Protein AF-A0A4Q2Z8I8-F1 (afdb_monomer_lite)

Foldseek 3Di:
DDPVVVVVCCCVVPVVVLVVLVVVLVVVLVVLVVPLPPVLLVVLVVQLVDPPDDPVSNVVSVVVNCVSVCVSVVSVVVSVVVVVVVVVVVVVCVVVVVVVVPD

Sequence (103 aa):
MTLETRRERLIYQGAVPVIAAIAGALAATWFQSANIDQAQLADIVRLISDPKLSADQKIQALNLYKEITDRPWYIMRNLATALGFAFMWAVGAAAAGGYFRKD

pLDDT: mean 74.43, std 10.51, range [40.5, 86.88]

Structure (mmCIF, N/CA/C/O backbone):
data_AF-A0A4Q2Z8I8-F1
#
_entry.id   AF-A0A4Q2Z8I8-F1
#
loop_
_atom_site.group_PDB
_atom_site.id
_atom_site.type_symbol
_atom_site.label_atom_id
_atom_site.label_alt_id
_atom_site.label_comp_id
_atom_site.label_asym_id
_atom_site.label_entity_id
_atom_site.label_seq_id
_atom_site.pdbx_PDB_ins_code
_atom_site.Cartn_x
_atom_site.Cartn_y
_atom_site.Cartn_z
_atom_site.occupancy
_atom_site.B_iso_or_equiv
_atom_site.auth_seq_id
_atom_site.auth_comp_id
_atom_site.auth_asym_id
_atom_site.auth_atom_id
_atom_site.pdbx_PDB_model_num
ATOM 1 N N . MET A 1 1 ? 20.882 -3.600 -35.706 1.00 48.09 1 MET A N 1
ATOM 2 C CA . MET A 1 1 ? 19.656 -3.560 -34.873 1.00 48.09 1 MET A CA 1
ATOM 3 C C . MET A 1 1 ? 18.566 -2.861 -35.658 1.00 48.09 1 MET A C 1
ATOM 5 O O . MET A 1 1 ? 18.729 -1.685 -35.966 1.00 48.09 1 MET A O 1
ATOM 9 N N . THR A 1 2 ? 17.512 -3.584 -36.023 1.00 53.84 2 THR A N 1
ATOM 10 C CA . THR A 1 2 ? 16.340 -3.045 -36.726 1.00 53.84 2 THR A CA 1
ATOM 11 C C . THR A 1 2 ? 15.474 -2.216 -35.771 1.00 53.84 2 THR A C 1
ATOM 13 O O . THR A 1 2 ? 15.541 -2.386 -34.550 1.00 53.84 2 THR A O 1
ATOM 16 N N . LEU A 1 3 ? 14.665 -1.297 -36.306 1.00 58.62 3 LEU A N 1
ATOM 17 C CA . LEU A 1 3 ? 13.752 -0.454 -35.517 1.00 58.62 3 LEU A CA 1
ATOM 18 C C . LEU A 1 3 ? 12.794 -1.279 -34.633 1.00 58.62 3 LEU A C 1
ATOM 20 O O . LEU A 1 3 ? 12.521 -0.872 -33.505 1.00 58.62 3 LEU A O 1
ATOM 24 N N . GLU A 1 4 ? 12.373 -2.460 -35.094 1.00 57.28 4 GLU A N 1
ATOM 25 C CA . GLU A 1 4 ? 11.551 -3.410 -34.325 1.00 57.28 4 GLU A CA 1
ATOM 26 C C . GLU A 1 4 ? 12.227 -3.844 -33.021 1.00 57.28 4 GLU A C 1
ATOM 28 O O . GLU A 1 4 ? 11.653 -3.661 -31.949 1.00 57.28 4 GLU A O 1
ATOM 33 N N . THR A 1 5 ? 13.496 -4.271 -33.074 1.00 67.38 5 THR A N 1
ATOM 34 C CA . THR A 1 5 ? 14.231 -4.710 -31.870 1.00 67.38 5 THR A CA 1
ATOM 35 C C . THR A 1 5 ? 14.423 -3.604 -30.824 1.00 67.38 5 THR A C 1
ATOM 37 O O . THR A 1 5 ? 14.527 -3.893 -29.634 1.00 67.38 5 THR A O 1
ATOM 40 N N . ARG A 1 6 ? 14.446 -2.319 -31.220 1.00 63.66 6 ARG A N 1
ATOM 41 C CA . ARG A 1 6 ? 14.505 -1.188 -30.267 1.00 63.66 6 ARG A CA 1
ATOM 42 C C . ARG A 1 6 ? 13.149 -0.907 -29.619 1.00 63.66 6 ARG A C 1
ATOM 44 O O . ARG A 1 6 ? 13.107 -0.578 -28.435 1.00 63.66 6 ARG A O 1
ATOM 51 N N . ARG A 1 7 ? 12.056 -1.036 -30.379 1.00 63.09 7 ARG A N 1
ATOM 52 C CA . ARG A 1 7 ? 10.686 -0.819 -29.890 1.00 63.09 7 ARG A CA 1
ATOM 53 C C . ARG A 1 7 ? 10.262 -1.915 -28.916 1.00 63.09 7 ARG A C 1
ATOM 55 O O . ARG A 1 7 ? 9.755 -1.598 -27.845 1.00 63.09 7 ARG A O 1
ATOM 62 N N . GLU A 1 8 ? 10.531 -3.176 -29.241 1.00 63.88 8 GLU A N 1
ATOM 63 C CA . GLU A 1 8 ? 10.278 -4.302 -28.333 1.00 63.88 8 GLU A CA 1
ATOM 64 C C . GLU A 1 8 ? 11.075 -4.155 -27.040 1.00 63.88 8 GLU A C 1
ATOM 66 O O . GLU A 1 8 ? 10.534 -4.322 -25.951 1.00 63.88 8 GLU A O 1
ATOM 71 N N . ARG A 1 9 ? 12.341 -3.739 -27.138 1.00 66.56 9 ARG A N 1
ATOM 72 C CA . ARG A 1 9 ? 13.186 -3.514 -25.966 1.00 66.56 9 ARG A CA 1
ATOM 73 C C . ARG A 1 9 ? 12.661 -2.388 -25.069 1.00 66.56 9 ARG A C 1
ATOM 75 O O . ARG A 1 9 ? 12.678 -2.543 -23.856 1.00 66.56 9 ARG A O 1
ATOM 82 N N . LEU A 1 10 ? 12.128 -1.303 -25.635 1.00 66.81 10 LEU A N 1
ATOM 83 C CA . LEU A 1 10 ? 11.457 -0.239 -24.872 1.00 66.81 10 LEU A CA 1
ATOM 84 C C . LEU A 1 10 ? 10.179 -0.726 -24.173 1.00 66.81 10 LEU A C 1
ATOM 86 O O . LEU A 1 10 ? 9.931 -0.361 -23.025 1.00 66.81 10 LEU A O 1
ATOM 90 N N . ILE A 1 11 ? 9.381 -1.565 -24.835 1.00 68.62 11 ILE A N 1
ATOM 91 C CA . ILE A 1 11 ? 8.147 -2.110 -24.252 1.00 68.62 11 ILE A CA 1
ATOM 92 C C . ILE A 1 11 ? 8.485 -3.095 -23.124 1.00 68.62 11 ILE A C 1
ATOM 94 O O . ILE A 1 11 ? 8.000 -2.929 -22.006 1.00 68.62 11 ILE A O 1
ATOM 98 N N . TYR A 1 12 ? 9.362 -4.068 -23.375 1.00 66.06 12 TYR A N 1
ATOM 99 C CA . TYR A 1 12 ? 9.712 -5.104 -22.400 1.00 66.06 12 TYR A CA 1
ATOM 100 C C . TYR A 1 12 ? 10.589 -4.604 -21.246 1.00 66.06 12 TYR A C 1
ATOM 102 O O . TYR A 1 12 ? 10.449 -5.102 -20.134 1.00 66.06 12 TYR A O 1
ATOM 110 N N . GLN A 1 13 ? 11.484 -3.634 -21.470 1.00 67.75 13 GLN A N 1
ATOM 111 C CA . GLN A 1 13 ? 12.378 -3.116 -20.418 1.00 67.75 13 GLN A CA 1
ATOM 112 C C . GLN A 1 13 ? 11.845 -1.847 -19.743 1.00 67.75 13 GLN A C 1
ATOM 114 O O . GLN A 1 13 ? 12.296 -1.513 -18.653 1.00 67.75 13 GLN A O 1
ATOM 119 N N . GLY A 1 14 ? 10.897 -1.142 -20.367 1.00 67.38 14 GLY A N 1
ATOM 120 C CA . GLY A 1 14 ? 10.314 0.091 -19.834 1.00 67.38 14 GLY A CA 1
ATOM 121 C C . GLY A 1 14 ? 8.874 -0.084 -19.361 1.00 67.38 14 GLY A C 1
ATOM 122 O O . GLY A 1 14 ? 8.580 0.110 -18.186 1.00 67.38 14 GLY A O 1
ATOM 123 N N . ALA A 1 15 ? 7.965 -0.465 -20.260 1.00 70.06 15 ALA A N 1
ATOM 124 C CA . ALA A 1 15 ? 6.534 -0.503 -19.950 1.00 70.06 15 ALA A CA 1
ATOM 125 C C . ALA A 1 15 ? 6.141 -1.698 -19.065 1.00 70.06 15 ALA A C 1
ATOM 127 O O . ALA A 1 15 ? 5.383 -1.531 -18.110 1.00 70.06 15 ALA A O 1
ATOM 128 N N . VAL A 1 16 ? 6.672 -2.893 -19.347 1.00 74.75 16 VAL A N 1
ATOM 129 C CA . VAL A 1 16 ? 6.322 -4.120 -18.608 1.00 74.75 16 VAL A CA 1
ATOM 130 C C . VAL A 1 16 ? 6.674 -4.034 -17.113 1.00 74.75 16 VAL A C 1
ATOM 132 O O . VAL A 1 16 ? 5.794 -4.329 -16.305 1.00 74.75 16 VAL A O 1
ATOM 135 N N . PRO A 1 17 ? 7.872 -3.576 -16.689 1.00 77.38 17 PRO A N 1
ATOM 136 C CA . PRO A 1 17 ? 8.193 -3.440 -15.266 1.00 77.38 17 PRO A CA 1
ATOM 137 C C . PRO A 1 17 ? 7.303 -2.426 -14.542 1.00 77.38 17 PRO A C 1
ATOM 139 O O . PRO A 1 17 ? 6.923 -2.651 -13.397 1.00 77.38 17 PRO A O 1
ATOM 142 N N . VAL A 1 18 ? 6.932 -1.330 -15.213 1.00 73.94 18 VAL A N 1
ATOM 143 C CA . VAL A 1 18 ? 6.046 -0.302 -14.646 1.00 73.94 18 VAL A CA 1
ATOM 144 C C . VAL A 1 18 ? 4.637 -0.857 -14.441 1.00 73.94 18 VAL A C 1
ATOM 146 O O . VAL A 1 18 ? 4.070 -0.708 -13.360 1.00 73.94 18 VAL A O 1
ATOM 149 N N . ILE A 1 19 ? 4.089 -1.552 -15.442 1.00 76.38 19 ILE A N 1
ATOM 150 C CA . ILE A 1 19 ? 2.775 -2.201 -15.339 1.00 76.38 19 ILE A CA 1
ATOM 151 C C . ILE A 1 19 ? 2.795 -3.288 -14.257 1.00 76.38 19 ILE A C 1
ATOM 153 O O . ILE A 1 19 ? 1.867 -3.359 -13.455 1.00 76.38 19 ILE A O 1
ATOM 157 N N . ALA A 1 20 ? 3.859 -4.092 -14.183 1.00 79.88 20 ALA A N 1
ATOM 158 C CA . ALA A 1 20 ? 4.016 -5.117 -13.155 1.00 79.88 20 ALA A CA 1
ATOM 159 C C . ALA A 1 20 ? 4.094 -4.515 -11.741 1.00 79.88 20 ALA A C 1
ATOM 161 O O . ALA A 1 20 ? 3.457 -5.031 -10.824 1.00 79.88 20 ALA A O 1
ATOM 162 N N . ALA A 1 21 ? 4.811 -3.401 -11.562 1.00 76.25 21 ALA A N 1
ATOM 163 C CA . ALA A 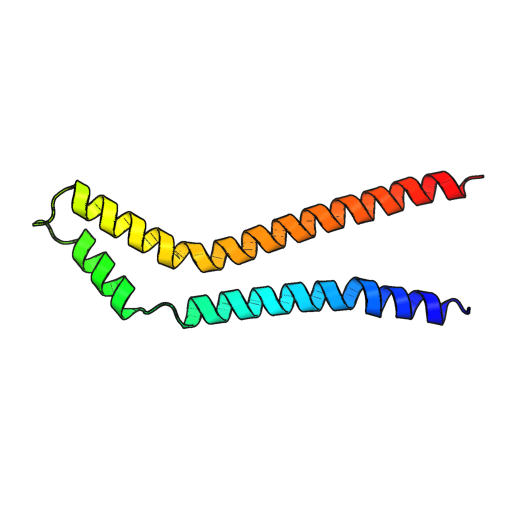1 21 ? 4.883 -2.692 -10.285 1.00 76.25 21 ALA A CA 1
ATOM 164 C C . ALA A 1 21 ? 3.520 -2.115 -9.868 1.00 76.25 21 ALA A C 1
ATOM 166 O O . ALA A 1 21 ? 3.130 -2.239 -8.707 1.00 76.25 21 ALA A O 1
ATOM 167 N N . ILE A 1 22 ? 2.767 -1.544 -10.816 1.00 80.44 22 ILE A N 1
ATOM 168 C CA . ILE A 1 22 ? 1.407 -1.046 -10.567 1.00 80.44 22 ILE A CA 1
ATOM 169 C C . ILE A 1 22 ? 0.473 -2.193 -10.182 1.00 80.44 22 ILE A C 1
ATOM 171 O O . ILE A 1 22 ? -0.225 -2.104 -9.174 1.00 80.44 22 ILE A O 1
ATOM 175 N N . ALA A 1 23 ? 0.482 -3.281 -10.950 1.00 81.88 23 ALA A N 1
ATOM 176 C CA . ALA A 1 23 ? -0.349 -4.448 -10.683 1.00 81.88 23 ALA A CA 1
ATOM 177 C C . ALA A 1 23 ? -0.016 -5.086 -9.324 1.00 81.88 23 ALA A C 1
ATOM 179 O O . ALA A 1 23 ? -0.924 -5.412 -8.564 1.00 81.88 23 ALA A O 1
ATOM 180 N N . GLY A 1 24 ? 1.271 -5.205 -8.986 1.00 81.56 24 GLY A N 1
ATOM 181 C CA . GLY A 1 24 ? 1.723 -5.720 -7.694 1.00 81.56 24 GLY A CA 1
ATOM 182 C C . GLY A 1 24 ? 1.291 -4.840 -6.521 1.00 81.56 24 GLY A C 1
ATOM 183 O O . GLY A 1 24 ? 0.823 -5.356 -5.509 1.00 81.56 24 GLY A O 1
ATOM 184 N N . ALA A 1 25 ? 1.374 -3.517 -6.664 1.00 77.12 25 ALA A N 1
ATOM 185 C CA . ALA A 1 25 ? 0.912 -2.588 -5.637 1.00 77.12 25 ALA A CA 1
ATOM 186 C C . ALA A 1 25 ? -0.615 -2.614 -5.466 1.00 77.12 25 ALA A C 1
ATOM 188 O O . ALA A 1 25 ? -1.093 -2.661 -4.336 1.00 77.12 25 ALA A O 1
ATOM 189 N N . LEU A 1 26 ? -1.380 -2.674 -6.562 1.00 79.88 26 LEU A N 1
ATOM 190 C CA . LEU A 1 26 ? -2.837 -2.844 -6.512 1.00 79.88 26 LEU A CA 1
ATOM 191 C C . LEU A 1 26 ? -3.227 -4.162 -5.832 1.00 79.88 26 LEU A C 1
ATOM 193 O O . LEU A 1 26 ? -4.112 -4.172 -4.977 1.00 79.88 26 LEU A O 1
ATOM 197 N N . ALA A 1 27 ? -2.540 -5.259 -6.164 1.00 82.06 27 ALA A N 1
ATOM 198 C CA . ALA A 1 27 ? -2.756 -6.556 -5.533 1.00 82.06 27 ALA A CA 1
ATOM 199 C C . ALA A 1 27 ? -2.415 -6.526 -4.035 1.00 82.06 27 ALA A C 1
ATOM 201 O O . ALA A 1 27 ? -3.180 -7.051 -3.231 1.00 82.06 27 ALA A O 1
ATOM 202 N N . ALA A 1 28 ? -1.318 -5.872 -3.641 1.00 79.81 28 ALA A N 1
ATOM 203 C CA . ALA A 1 28 ? -0.939 -5.712 -2.239 1.00 79.81 28 ALA A CA 1
ATOM 204 C C . ALA A 1 28 ? -1.958 -4.867 -1.457 1.00 79.81 28 ALA A C 1
ATOM 206 O O . ALA A 1 28 ? -2.355 -5.254 -0.359 1.00 79.81 28 ALA A O 1
ATOM 207 N N . THR A 1 29 ? -2.423 -3.750 -2.024 1.00 79.69 29 THR A N 1
ATOM 208 C CA . THR A 1 29 ? -3.463 -2.903 -1.422 1.00 79.69 29 THR A CA 1
ATOM 209 C C . THR A 1 29 ? -4.782 -3.655 -1.284 1.00 79.69 29 THR A C 1
ATOM 211 O O . THR A 1 29 ? -5.403 -3.579 -0.226 1.00 79.69 29 THR A O 1
ATOM 214 N N . TRP A 1 30 ? -5.200 -4.404 -2.308 1.00 81.06 30 TRP A N 1
ATOM 215 C CA . TRP A 1 30 ? -6.422 -5.207 -2.247 1.00 81.06 30 TRP A CA 1
ATOM 216 C C . TRP A 1 30 ? -6.306 -6.353 -1.242 1.00 81.06 30 TRP A C 1
ATOM 218 O O . TRP A 1 30 ? -7.219 -6.576 -0.453 1.00 81.06 30 TRP A O 1
ATOM 228 N N . PHE A 1 31 ? -5.170 -7.048 -1.211 1.00 81.75 31 PHE A N 1
ATOM 229 C CA . PHE A 1 31 ? -4.936 -8.095 -0.226 1.00 81.75 31 PHE A CA 1
ATOM 230 C C . PHE A 1 31 ? -4.966 -7.523 1.192 1.00 81.75 31 PHE A C 1
ATOM 232 O O . PHE A 1 31 ? -5.626 -8.082 2.060 1.00 81.75 31 PHE A O 1
ATOM 239 N N . GLN A 1 32 ? -4.314 -6.385 1.435 1.00 80.12 32 GLN A N 1
ATOM 240 C CA . GLN A 1 32 ? -4.361 -5.750 2.748 1.00 80.12 32 GLN A CA 1
ATOM 241 C C . GLN A 1 32 ? -5.773 -5.301 3.108 1.00 80.12 32 GLN A C 1
ATOM 243 O O . GLN A 1 32 ? -6.201 -5.607 4.209 1.00 80.12 32 GLN A O 1
ATOM 248 N N . SER A 1 33 ? -6.520 -4.666 2.200 1.00 76.06 33 SER A N 1
ATOM 249 C CA . SER A 1 33 ? -7.891 -4.228 2.490 1.00 76.06 33 SER A CA 1
ATOM 250 C C . SER A 1 33 ? -8.857 -5.392 2.724 1.00 76.06 33 SER A C 1
ATOM 252 O O . SER A 1 33 ? -9.709 -5.298 3.603 1.00 76.06 33 SER A O 1
ATOM 254 N N . ALA A 1 34 ? -8.702 -6.499 1.995 1.00 76.75 34 ALA A N 1
ATOM 255 C CA . ALA A 1 34 ? -9.503 -7.710 2.170 1.00 76.75 34 ALA A CA 1
ATOM 256 C C . ALA A 1 34 ? -9.176 -8.465 3.469 1.00 76.75 34 ALA A C 1
ATOM 258 O O . ALA A 1 34 ? -10.039 -9.155 4.001 1.00 76.75 34 ALA A O 1
ATOM 259 N N . ASN A 1 35 ? -7.948 -8.328 3.979 1.00 77.94 35 ASN A N 1
ATOM 260 C CA . ASN A 1 35 ? -7.510 -8.931 5.240 1.00 77.94 35 ASN A CA 1
ATOM 261 C C . ASN A 1 35 ? -7.604 -7.968 6.435 1.00 77.94 35 ASN A C 1
ATOM 263 O O . ASN A 1 35 ? -7.165 -8.326 7.528 1.00 77.94 35 ASN A O 1
ATOM 267 N N . ILE A 1 36 ? -8.161 -6.760 6.265 1.00 78.69 36 ILE A N 1
ATOM 268 C CA . ILE A 1 36 ? -8.530 -5.939 7.419 1.00 78.69 36 ILE A CA 1
ATOM 269 C C . ILE A 1 36 ? -9.647 -6.675 8.153 1.00 78.69 36 ILE A C 1
ATOM 271 O O . ILE A 1 36 ? -10.742 -6.865 7.619 1.00 78.69 36 ILE A O 1
ATOM 275 N N . ASP A 1 37 ? -9.356 -7.076 9.386 1.00 79.88 37 ASP A N 1
ATOM 276 C CA . ASP A 1 37 ? -10.321 -7.742 10.242 1.00 79.88 37 ASP A CA 1
ATOM 277 C C . ASP A 1 37 ? -11.448 -6.763 10.611 1.00 79.88 37 ASP A C 1
ATOM 279 O O . ASP A 1 37 ? -11.297 -5.846 11.424 1.00 79.88 37 ASP A O 1
ATOM 283 N N . GLN A 1 38 ? -12.600 -6.955 9.968 1.00 76.38 38 GLN A N 1
ATOM 284 C CA . GLN A 1 38 ? -13.805 -6.160 10.193 1.00 76.38 38 GLN A CA 1
ATOM 285 C C . GLN A 1 38 ? -14.304 -6.292 11.639 1.00 76.38 38 GLN A C 1
ATOM 287 O O . GLN A 1 38 ? -14.913 -5.352 12.155 1.00 76.38 38 GLN A O 1
ATOM 292 N N . ALA A 1 39 ? -14.025 -7.416 12.313 1.00 76.62 39 ALA A N 1
ATOM 293 C CA . ALA A 1 39 ? -14.386 -7.602 13.714 1.00 76.62 39 ALA A CA 1
ATOM 294 C C . ALA A 1 39 ? -13.536 -6.704 14.627 1.00 76.62 39 ALA A C 1
ATOM 296 O O . ALA A 1 39 ? -14.090 -6.015 15.482 1.00 76.62 39 ALA A O 1
ATOM 297 N N . GLN A 1 40 ? -12.223 -6.606 14.382 1.00 79.19 40 GLN A N 1
ATOM 298 C CA . GLN A 1 40 ? -11.358 -5.666 15.109 1.00 79.19 40 GLN A CA 1
ATOM 299 C C . GLN A 1 40 ? -11.774 -4.209 14.896 1.00 79.19 40 GLN A C 1
ATOM 301 O O . GLN A 1 40 ? -11.796 -3.431 15.850 1.00 79.19 40 GLN A O 1
ATOM 306 N N . LEU A 1 41 ? -12.127 -3.822 13.666 1.00 79.69 41 LEU A N 1
ATOM 307 C CA . LEU A 1 41 ? -12.617 -2.465 13.406 1.00 79.69 41 LEU A CA 1
ATOM 308 C C . LEU A 1 41 ? -13.923 -2.180 14.155 1.00 79.69 41 LEU A C 1
ATOM 310 O O . LEU A 1 41 ? -14.061 -1.109 14.750 1.00 79.69 41 LEU A O 1
ATOM 314 N N . ALA A 1 42 ? -14.860 -3.129 14.161 1.00 81.19 42 ALA A N 1
ATOM 315 C CA . ALA A 1 42 ? -16.117 -2.996 14.890 1.00 81.19 42 ALA A CA 1
ATOM 316 C C . ALA A 1 42 ? -15.890 -2.851 16.405 1.00 81.19 42 ALA A C 1
ATOM 318 O O . ALA A 1 42 ? -16.522 -2.002 17.040 1.00 81.19 42 ALA A O 1
ATOM 319 N N . ASP A 1 43 ? -14.948 -3.607 16.971 1.00 83.62 43 ASP A N 1
ATOM 320 C CA . ASP A 1 43 ? -14.579 -3.506 18.384 1.00 83.62 43 ASP A CA 1
ATOM 321 C C . ASP A 1 43 ? -13.941 -2.151 18.721 1.00 83.62 43 ASP A C 1
ATOM 323 O O . ASP A 1 43 ? -14.299 -1.538 19.730 1.00 83.62 43 ASP A O 1
ATOM 327 N N . ILE A 1 44 ? -13.066 -1.620 17.861 1.00 82.38 44 ILE A N 1
ATOM 328 C CA . ILE A 1 44 ? -12.459 -0.291 18.052 1.00 82.38 44 ILE A CA 1
ATOM 329 C C . ILE A 1 44 ? -13.519 0.817 17.976 1.00 82.38 44 ILE A C 1
ATOM 331 O O . ILE A 1 44 ? -13.524 1.727 18.808 1.00 82.38 44 ILE A O 1
ATOM 335 N N . VAL A 1 45 ? -14.452 0.738 17.023 1.00 83.69 45 VAL A N 1
ATOM 336 C CA . VAL A 1 45 ? -15.572 1.690 16.927 1.00 83.69 45 VAL A CA 1
ATOM 337 C C . VAL A 1 45 ? -16.438 1.622 18.186 1.00 83.69 45 VAL A C 1
ATOM 339 O O . VAL A 1 45 ? -16.831 2.659 18.731 1.00 83.69 45 VAL A O 1
ATOM 342 N N . ARG A 1 46 ? -16.690 0.416 18.701 1.00 83.56 46 ARG A N 1
ATOM 343 C CA . ARG A 1 46 ? -17.445 0.212 19.940 1.00 83.56 46 ARG A CA 1
ATOM 344 C C . ARG A 1 46 ? -16.718 0.779 21.161 1.00 83.56 46 ARG A C 1
ATOM 346 O O . ARG A 1 46 ? -17.369 1.417 21.984 1.00 83.56 46 ARG A O 1
ATOM 353 N N . LEU A 1 47 ? -15.395 0.621 21.242 1.00 81.50 47 LEU A N 1
ATOM 354 C CA . LEU A 1 47 ? -14.546 1.269 22.248 1.00 81.50 47 LEU A CA 1
ATOM 355 C C . LEU A 1 47 ? -14.670 2.797 22.150 1.00 81.50 47 LEU A C 1
ATOM 357 O O . LEU A 1 47 ? -14.998 3.444 23.131 1.00 81.50 47 LEU A O 1
ATOM 361 N N . ILE A 1 48 ? -14.526 3.405 20.973 1.00 81.44 48 ILE A N 1
ATOM 362 C CA . ILE A 1 48 ? -14.640 4.873 20.827 1.00 81.44 48 ILE A CA 1
ATOM 363 C C . ILE A 1 48 ? -16.022 5.393 21.277 1.00 81.44 48 ILE A C 1
ATOM 365 O O . ILE A 1 48 ? -16.132 6.484 21.851 1.00 81.44 48 ILE A O 1
ATOM 369 N N . SER A 1 49 ? -17.062 4.588 21.056 1.00 82.25 49 SER A N 1
ATOM 370 C CA . SER A 1 49 ? -18.451 4.889 21.416 1.00 82.25 49 SER A CA 1
ATOM 371 C C . SER A 1 49 ? -18.744 4.778 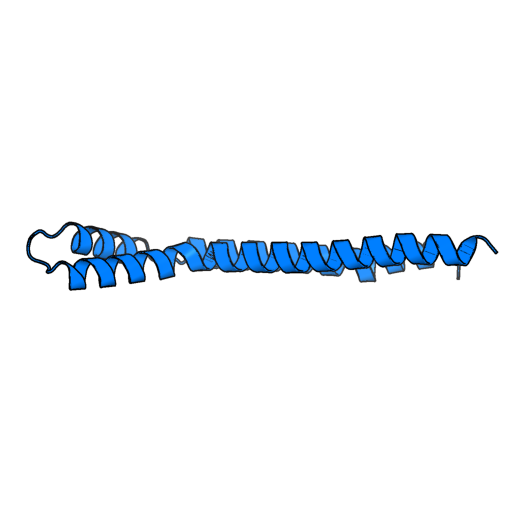22.917 1.00 82.25 49 SER A C 1
ATOM 373 O O . SER A 1 49 ? -19.770 5.289 23.367 1.00 82.25 49 SER A O 1
ATOM 375 N N . ASP A 1 50 ? -17.885 4.118 23.703 1.00 83.94 50 ASP A N 1
ATOM 376 C CA . ASP A 1 50 ? -18.160 3.850 25.116 1.00 83.94 50 ASP A CA 1
ATOM 377 C C . ASP A 1 50 ? -18.053 5.148 25.949 1.00 83.94 50 ASP A C 1
ATOM 379 O O . ASP A 1 50 ? -17.005 5.808 25.964 1.00 83.94 50 ASP A O 1
ATOM 383 N N . PRO A 1 51 ? -19.118 5.564 26.660 1.00 79.31 51 PRO A N 1
ATOM 384 C CA . PRO A 1 51 ? -19.078 6.741 27.525 1.00 79.31 51 PRO A CA 1
ATOM 385 C C . PRO A 1 51 ? -18.156 6.579 28.745 1.00 79.31 51 PRO A C 1
ATOM 387 O O . PRO A 1 51 ? -17.828 7.584 29.371 1.00 79.31 51 PRO A O 1
ATOM 390 N N . LYS A 1 52 ? -17.726 5.357 29.088 1.00 84.75 52 LYS A N 1
ATOM 391 C CA . LYS A 1 52 ? -16.891 5.074 30.268 1.00 84.75 52 LYS A CA 1
ATOM 392 C C . LYS A 1 52 ? -15.389 5.261 30.044 1.00 84.75 52 LYS A C 1
ATOM 394 O O . LYS A 1 52 ? -14.645 5.289 31.020 1.00 84.75 52 LYS A O 1
ATOM 399 N N . LEU A 1 53 ? -14.932 5.369 28.796 1.00 81.12 53 LEU A N 1
ATOM 400 C CA . LEU A 1 53 ? -13.511 5.570 28.493 1.00 81.12 53 LEU A CA 1
ATOM 401 C C . LEU A 1 53 ? -13.113 7.036 28.632 1.00 81.12 53 LEU A C 1
ATOM 403 O O . LEU A 1 53 ? -13.862 7.941 28.245 1.00 81.12 53 LEU A O 1
ATOM 407 N N . SER A 1 54 ? -11.897 7.261 29.126 1.00 86.81 54 SER A N 1
ATOM 408 C CA . SER A 1 54 ? -11.317 8.599 29.195 1.00 86.81 54 SER A CA 1
ATOM 409 C C . SER A 1 54 ? -11.034 9.158 27.796 1.00 86.81 54 SER A C 1
ATOM 411 O O . SER A 1 54 ? -10.904 8.418 26.816 1.00 86.81 54 SER A O 1
ATOM 413 N N . ALA A 1 55 ? -10.914 10.485 27.695 1.00 84.69 55 ALA A N 1
ATOM 414 C CA . ALA A 1 55 ? -10.579 11.153 26.438 1.00 84.69 55 ALA A CA 1
ATOM 415 C C . ALA A 1 55 ? -9.274 10.610 25.822 1.00 84.69 55 ALA A C 1
ATOM 417 O O . ALA A 1 55 ? -9.221 10.365 24.619 1.00 84.69 55 ALA A O 1
ATOM 418 N N . ASP A 1 56 ? -8.265 10.325 26.648 1.00 85.94 56 ASP A N 1
ATOM 419 C CA . ASP A 1 56 ? -6.975 9.796 26.193 1.00 85.94 56 ASP A CA 1
ATOM 420 C C . ASP A 1 56 ? -7.096 8.390 25.599 1.00 85.94 56 ASP A C 1
ATOM 422 O O . ASP A 1 56 ? -6.516 8.097 24.552 1.00 85.94 56 ASP A O 1
ATOM 426 N N . GLN A 1 57 ? -7.902 7.523 26.217 1.00 84.50 57 GLN A N 1
ATOM 427 C CA . GLN A 1 57 ? -8.142 6.170 25.710 1.00 84.50 57 GLN A CA 1
ATOM 428 C C . GLN A 1 57 ? -8.900 6.195 24.379 1.00 84.50 57 GLN A C 1
ATOM 430 O O . GLN A 1 57 ? -8.599 5.416 23.474 1.00 84.50 57 GLN A O 1
ATOM 435 N N . LYS A 1 58 ? -9.839 7.135 24.220 1.00 83.50 58 LYS A N 1
ATOM 436 C CA . LYS A 1 58 ? -10.544 7.347 22.948 1.00 83.50 58 LYS A CA 1
ATOM 437 C C . LYS A 1 58 ? -9.603 7.838 21.853 1.00 83.50 58 LYS A C 1
ATOM 439 O O . LYS A 1 58 ? -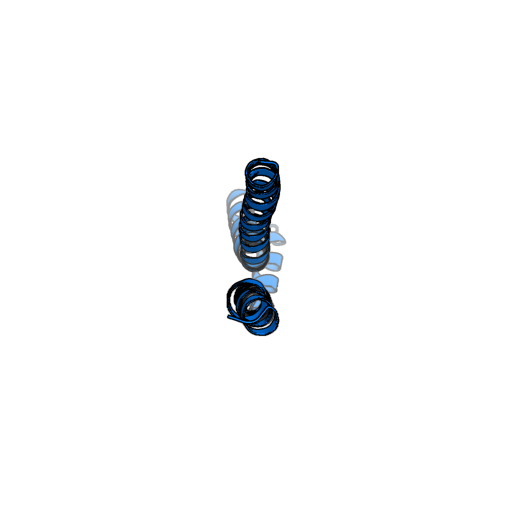9.708 7.374 20.721 1.00 83.50 58 LYS A O 1
ATOM 444 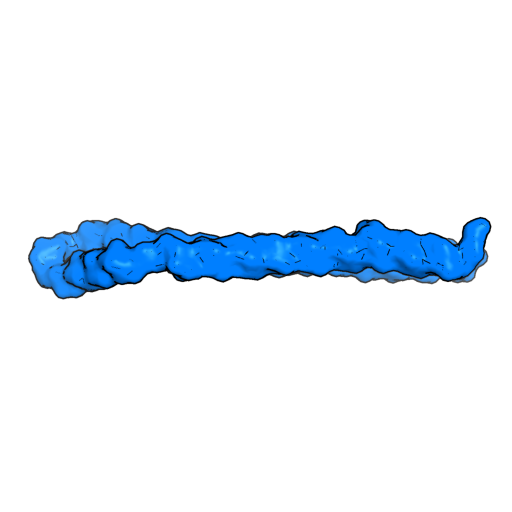N N . ILE A 1 59 ? -8.661 8.724 22.180 1.00 86.88 59 ILE A N 1
ATOM 445 C CA . ILE A 1 59 ? -7.636 9.188 21.235 1.00 86.88 59 ILE A CA 1
ATOM 446 C C . ILE A 1 59 ? -6.726 8.028 20.808 1.00 86.88 59 ILE A C 1
ATOM 448 O O . ILE A 1 59 ? -6.451 7.879 19.619 1.00 86.88 59 ILE A O 1
ATOM 452 N N . GLN A 1 60 ? -6.303 7.171 21.741 1.00 85.81 60 GLN A N 1
ATOM 453 C CA . GLN A 1 60 ? -5.502 5.986 21.412 1.00 85.81 60 GLN A CA 1
ATOM 454 C C . GLN A 1 60 ? -6.259 5.008 20.502 1.00 85.81 60 GLN A C 1
ATOM 456 O O . GLN A 1 60 ? -5.705 4.566 19.496 1.00 85.81 60 GLN A O 1
ATOM 461 N N . ALA A 1 61 ? -7.533 4.730 20.793 1.00 84.56 61 ALA A N 1
ATOM 462 C CA . ALA A 1 61 ? -8.379 3.884 19.950 1.00 84.56 61 ALA A CA 1
ATOM 463 C C . ALA A 1 61 ? -8.590 4.486 18.547 1.00 84.56 61 ALA A C 1
ATOM 465 O O . ALA A 1 61 ? -8.527 3.773 17.546 1.00 84.56 61 ALA A O 1
ATOM 466 N N . LEU A 1 62 ? -8.765 5.809 18.455 1.00 85.88 62 LEU A N 1
ATOM 467 C CA . LEU A 1 62 ? -8.880 6.520 17.180 1.00 85.88 62 LEU A CA 1
ATOM 468 C C . LEU A 1 62 ? -7.579 6.458 16.363 1.00 85.88 62 LEU A C 1
ATOM 470 O O . LEU A 1 62 ? -7.625 6.343 15.139 1.00 85.88 62 LEU A O 1
ATOM 474 N N . ASN A 1 63 ? -6.421 6.532 17.022 1.00 85.81 63 ASN A N 1
ATOM 475 C CA . ASN A 1 63 ? -5.125 6.407 16.355 1.00 85.81 63 ASN A CA 1
ATOM 476 C C . ASN A 1 63 ? -4.915 4.989 15.808 1.00 85.81 63 ASN A C 1
ATOM 478 O O . ASN A 1 63 ? -4.489 4.842 14.665 1.00 85.81 63 ASN A O 1
ATOM 482 N N . LEU A 1 64 ? -5.291 3.967 16.580 1.00 84.88 64 LEU A N 1
ATOM 483 C CA . LEU A 1 64 ? -5.284 2.567 16.143 1.00 84.88 64 LEU A CA 1
ATOM 484 C C . LEU A 1 64 ? -6.200 2.338 14.937 1.00 84.88 64 LEU A C 1
ATOM 486 O O . LEU A 1 64 ? -5.789 1.712 13.962 1.00 84.88 64 LEU A O 1
ATOM 490 N N . TYR A 1 65 ? -7.414 2.897 14.972 1.00 83.75 65 TYR A N 1
ATOM 491 C CA . TYR A 1 65 ? -8.345 2.842 13.845 1.00 83.75 65 TYR A CA 1
ATOM 492 C C . TYR A 1 65 ? -7.715 3.420 12.573 1.00 83.75 65 TYR A C 1
ATOM 494 O O . TYR A 1 65 ? -7.685 2.752 11.540 1.00 83.75 65 TYR A O 1
ATOM 502 N N . LYS A 1 66 ? -7.158 4.636 12.667 1.00 83.06 66 LYS A N 1
ATOM 503 C CA . LYS A 1 66 ? -6.510 5.311 11.535 1.00 83.06 66 LYS A CA 1
ATOM 504 C C . LYS A 1 66 ? -5.344 4.506 10.983 1.00 83.06 66 LYS A C 1
ATOM 506 O O . LYS A 1 66 ? -5.245 4.365 9.771 1.00 83.06 66 LYS A O 1
ATOM 511 N N . GLU A 1 67 ? -4.491 3.950 11.842 1.00 82.44 67 GLU A N 1
ATOM 512 C CA . GLU A 1 67 ? -3.339 3.164 11.392 1.00 82.44 67 GLU A CA 1
ATOM 513 C C . GLU A 1 67 ? -3.766 1.947 10.556 1.00 82.44 67 GLU A C 1
ATOM 515 O O . GLU A 1 67 ? -3.179 1.680 9.505 1.00 82.44 67 GLU A O 1
ATOM 520 N N . ILE A 1 68 ? -4.810 1.235 10.986 1.00 79.81 68 ILE A N 1
ATOM 521 C CA . ILE A 1 68 ? -5.315 0.055 10.274 1.00 79.81 68 ILE A CA 1
ATOM 522 C C . ILE A 1 68 ? -5.931 0.459 8.927 1.00 79.81 68 ILE A C 1
ATOM 524 O O . ILE A 1 68 ? -5.669 -0.189 7.912 1.00 79.81 68 ILE A O 1
ATOM 528 N N . THR A 1 69 ? -6.710 1.544 8.890 1.00 80.50 69 THR A N 1
ATOM 529 C CA . THR A 1 69 ? -7.405 1.977 7.667 1.00 80.50 69 THR A CA 1
ATOM 530 C C . THR A 1 69 ? -6.519 2.732 6.673 1.00 80.50 69 THR A C 1
ATOM 532 O O . THR A 1 69 ? -6.789 2.682 5.472 1.00 80.50 69 THR A O 1
ATOM 535 N N . ASP A 1 70 ? -5.464 3.417 7.127 1.00 80.38 70 ASP A N 1
ATOM 536 C CA . ASP A 1 70 ? -4.603 4.244 6.264 1.00 80.38 70 ASP A CA 1
ATOM 537 C C . ASP A 1 70 ? -3.495 3.442 5.566 1.00 80.38 70 ASP A C 1
ATOM 539 O O . ASP A 1 70 ? -3.023 3.847 4.498 1.00 80.38 70 ASP A O 1
ATOM 543 N N . ARG A 1 71 ? -3.081 2.290 6.114 1.00 76.75 71 ARG A N 1
ATOM 544 C CA . ARG A 1 71 ? -2.004 1.450 5.548 1.00 76.75 71 ARG A CA 1
ATOM 545 C C . ARG A 1 71 ? -2.175 1.114 4.054 1.00 76.75 71 ARG A C 1
ATOM 547 O O . ARG A 1 71 ? -1.219 1.328 3.302 1.00 76.75 71 ARG A O 1
ATOM 554 N N . PRO A 1 72 ? -3.347 0.660 3.569 1.00 77.00 72 PRO A N 1
ATOM 555 C CA . PRO A 1 72 ? -3.528 0.339 2.150 1.00 77.00 72 PRO A CA 1
ATOM 556 C C . PRO A 1 72 ? -3.392 1.571 1.242 1.00 77.00 72 PRO A C 1
ATOM 558 O O . PRO A 1 72 ? -2.844 1.485 0.139 1.00 77.00 72 PRO A O 1
ATOM 561 N N . TRP A 1 73 ? -3.852 2.732 1.717 1.00 77.88 73 TRP A N 1
ATOM 562 C CA . TRP A 1 73 ? -3.767 4.002 0.994 1.00 77.88 73 TRP A CA 1
ATOM 563 C C . TRP A 1 73 ? -2.354 4.572 0.974 1.00 77.88 73 TRP A C 1
ATOM 565 O O . TRP A 1 73 ? -1.944 5.159 -0.028 1.00 77.88 73 TRP A O 1
ATOM 575 N N . TYR A 1 74 ? -1.586 4.358 2.040 1.00 79.00 74 TYR A N 1
ATOM 576 C CA . TYR A 1 74 ? -0.179 4.737 2.104 1.00 79.00 74 TYR A CA 1
ATOM 577 C C . TYR A 1 74 ? 0.648 4.052 1.002 1.00 79.00 74 TYR A C 1
ATOM 579 O O . TYR A 1 74 ? 1.443 4.708 0.328 1.00 79.00 74 TYR A O 1
ATOM 587 N N . ILE A 1 75 ? 0.394 2.764 0.739 1.00 76.88 75 ILE A N 1
ATOM 588 C CA . ILE A 1 75 ? 1.043 2.008 -0.348 1.00 76.88 75 ILE A CA 1
ATOM 589 C C . ILE A 1 75 ? 0.711 2.617 -1.716 1.00 76.88 75 ILE A C 1
ATOM 591 O O . ILE A 1 75 ? 1.617 2.894 -2.505 1.00 76.88 75 ILE A O 1
ATOM 595 N N . MET A 1 76 ? -0.570 2.897 -1.973 1.00 74.25 76 MET A N 1
ATOM 596 C CA . MET A 1 76 ? -1.019 3.535 -3.219 1.00 74.25 76 MET A CA 1
ATOM 597 C C . MET A 1 76 ? -0.393 4.918 -3.419 1.00 74.25 76 MET A C 1
ATOM 599 O O . MET A 1 76 ? 0.006 5.274 -4.529 1.00 74.25 76 MET A O 1
ATOM 603 N N . ARG A 1 77 ? -0.277 5.699 -2.341 1.00 79.25 77 ARG A N 1
ATOM 604 C CA . ARG A 1 77 ? 0.282 7.051 -2.383 1.00 79.25 77 ARG A CA 1
ATOM 605 C C . ARG A 1 77 ? 1.784 7.030 -2.665 1.00 79.25 77 ARG A C 1
ATOM 607 O O . ARG A 1 77 ? 2.232 7.757 -3.546 1.00 79.25 77 ARG A O 1
ATOM 614 N N . ASN A 1 78 ? 2.537 6.149 -2.006 1.00 80.56 78 ASN A N 1
ATOM 615 C CA . ASN A 1 78 ? 3.971 5.978 -2.258 1.00 80.56 78 ASN A CA 1
ATOM 616 C C . ASN A 1 78 ? 4.257 5.505 -3.687 1.00 80.56 78 ASN A C 1
ATOM 618 O O . ASN A 1 78 ? 5.183 6.008 -4.327 1.00 80.56 78 ASN A O 1
ATOM 622 N N . LEU A 1 79 ? 3.440 4.587 -4.212 1.00 79.50 79 LEU A N 1
ATOM 623 C CA . LEU A 1 79 ? 3.526 4.169 -5.608 1.00 79.50 79 LEU A CA 1
ATOM 624 C C . LEU A 1 79 ? 3.279 5.352 -6.555 1.00 79.50 79 LEU A C 1
ATOM 626 O O . LEU A 1 79 ? 4.071 5.577 -7.468 1.00 79.50 79 LEU A O 1
ATOM 630 N N . ALA A 1 80 ? 2.211 6.124 -6.337 1.00 77.50 80 ALA A N 1
ATOM 631 C CA . ALA A 1 80 ? 1.890 7.283 -7.167 1.00 77.50 80 ALA A CA 1
ATOM 632 C C . ALA A 1 80 ? 3.020 8.325 -7.157 1.00 77.50 80 ALA A C 1
ATOM 634 O O . ALA A 1 80 ? 3.367 8.872 -8.204 1.00 77.50 80 ALA A O 1
ATOM 635 N N . THR A 1 81 ? 3.644 8.559 -6.001 1.00 80.81 81 THR A N 1
ATOM 636 C CA . THR A 1 81 ? 4.810 9.441 -5.888 1.00 80.81 81 THR A CA 1
ATOM 637 C C . THR A 1 81 ? 6.006 8.892 -6.665 1.00 80.81 81 THR A C 1
ATOM 639 O O . THR A 1 81 ? 6.598 9.630 -7.451 1.00 80.81 81 THR A O 1
ATOM 642 N N . ALA A 1 82 ? 6.333 7.605 -6.521 1.00 76.88 82 ALA A N 1
ATOM 643 C CA . ALA A 1 82 ? 7.435 6.979 -7.254 1.00 76.88 82 ALA A CA 1
ATOM 644 C C . ALA A 1 82 ? 7.227 7.034 -8.779 1.00 76.88 82 ALA A C 1
ATOM 646 O O . ALA A 1 82 ? 8.149 7.384 -9.519 1.00 76.88 82 ALA A O 1
ATOM 647 N N . LEU A 1 83 ? 6.005 6.764 -9.250 1.00 79.56 83 LEU A N 1
ATOM 648 C CA . LEU A 1 83 ? 5.638 6.877 -10.664 1.00 79.56 83 LEU A CA 1
ATOM 649 C C . LEU A 1 83 ? 5.691 8.326 -11.158 1.00 79.56 83 LEU A C 1
ATOM 651 O O . LEU A 1 83 ? 6.179 8.571 -12.258 1.00 79.56 83 LEU A O 1
ATOM 655 N N . GLY A 1 84 ? 5.248 9.289 -10.346 1.00 76.88 84 GLY A N 1
ATOM 656 C CA . GLY A 1 84 ? 5.344 10.716 -10.658 1.00 76.88 84 GLY A CA 1
ATOM 657 C C . GLY A 1 84 ? 6.793 11.186 -10.815 1.00 76.88 84 GLY A C 1
ATOM 658 O O . GLY A 1 84 ? 7.114 11.879 -11.781 1.00 76.88 84 GLY A O 1
ATOM 659 N N . PHE A 1 85 ? 7.690 10.748 -9.926 1.00 76.44 85 PHE A N 1
ATOM 660 C CA 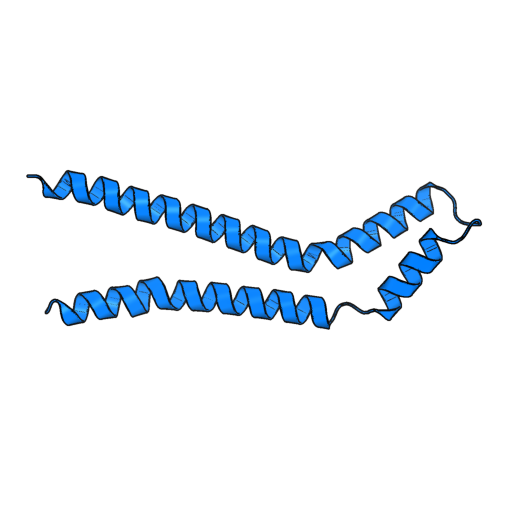. PHE A 1 85 ? 9.129 11.006 -10.052 1.00 76.44 85 PHE A CA 1
ATOM 661 C C . PHE A 1 85 ? 9.722 10.345 -11.301 1.00 76.44 85 PHE A C 1
ATOM 663 O O . PHE A 1 85 ? 10.439 11.002 -12.056 1.00 76.44 85 PHE A O 1
ATOM 670 N N . ALA A 1 86 ? 9.403 9.075 -11.559 1.00 69.94 86 ALA A N 1
ATOM 671 C CA . ALA A 1 86 ? 9.879 8.366 -12.746 1.00 69.94 86 ALA A CA 1
ATOM 672 C C . ALA A 1 86 ? 9.400 9.035 -14.048 1.00 69.94 86 ALA A C 1
ATOM 674 O O . ALA A 1 86 ? 10.178 9.183 -14.990 1.00 69.94 86 ALA A O 1
ATOM 675 N N . PHE A 1 87 ? 8.148 9.499 -14.084 1.00 73.69 87 PHE A N 1
ATOM 676 C CA . PHE A 1 87 ? 7.594 10.250 -15.208 1.00 73.69 87 PHE A CA 1
ATOM 677 C C . PHE A 1 87 ? 8.321 11.581 -15.416 1.00 73.69 87 PHE A C 1
ATOM 679 O O . PHE A 1 87 ? 8.705 11.895 -16.541 1.00 73.69 87 PHE A O 1
ATOM 686 N N . MET A 1 88 ? 8.579 12.335 -14.344 1.00 73.25 88 MET A N 1
ATOM 687 C CA . MET A 1 88 ? 9.311 13.603 -14.419 1.00 73.25 88 MET A CA 1
ATOM 688 C C . MET A 1 88 ? 10.720 13.417 -15.002 1.00 73.25 88 MET A C 1
ATOM 690 O O . MET A 1 88 ? 11.127 14.182 -15.875 1.00 73.25 88 MET A O 1
ATOM 694 N N . TRP A 1 89 ? 11.436 12.366 -14.592 1.00 69.25 89 TRP A N 1
ATOM 695 C CA . TRP A 1 89 ? 12.746 12.024 -15.154 1.00 69.25 89 TRP A CA 1
ATOM 696 C C . TRP A 1 89 ? 12.667 11.555 -16.608 1.00 69.25 89 TRP A C 1
ATOM 698 O 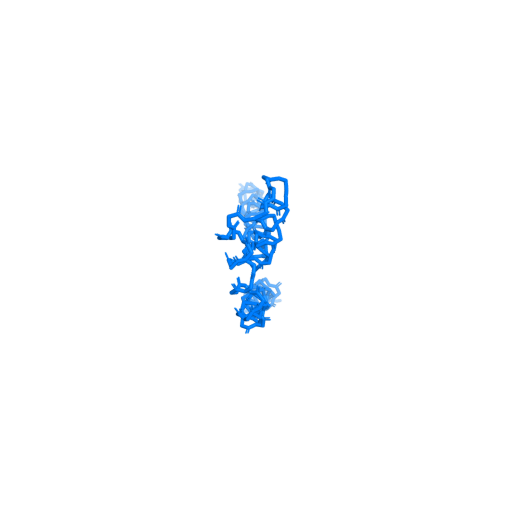O . TRP A 1 89 ? 13.502 11.956 -17.416 1.00 69.25 89 TRP A O 1
ATOM 708 N N . ALA A 1 90 ? 11.663 10.755 -16.972 1.00 65.88 90 ALA A N 1
ATOM 709 C CA . ALA A 1 90 ? 11.467 10.304 -18.349 1.00 65.88 90 ALA A CA 1
ATOM 710 C C . ALA A 1 90 ? 11.148 11.473 -19.299 1.00 65.88 90 ALA A C 1
ATOM 712 O O . ALA A 1 90 ? 11.714 11.555 -20.390 1.00 65.88 90 ALA A O 1
ATOM 713 N N . VAL A 1 91 ? 10.295 12.408 -18.870 1.00 69.75 91 VAL A N 1
ATOM 714 C CA . VAL A 1 91 ? 9.980 13.634 -19.621 1.00 69.75 91 VAL A CA 1
ATOM 715 C C . VAL A 1 91 ? 11.197 14.554 -19.692 1.00 69.75 91 VAL A C 1
ATOM 717 O O . VAL A 1 91 ? 11.515 15.049 -20.770 1.00 69.75 91 VAL A O 1
ATOM 720 N N . GLY A 1 92 ? 11.922 14.737 -18.585 1.00 70.31 92 GLY A N 1
ATOM 721 C CA . GLY A 1 92 ? 13.157 15.524 -18.553 1.00 70.31 92 GLY A CA 1
ATOM 722 C C . GLY A 1 92 ? 14.242 14.961 -19.475 1.00 70.31 92 GLY A C 1
ATOM 723 O O . GLY A 1 92 ? 14.861 15.710 -20.227 1.00 70.31 92 GLY A O 1
ATOM 724 N N . ALA A 1 93 ? 14.421 13.639 -19.496 1.00 65.06 93 ALA A N 1
ATOM 725 C CA . ALA A 1 93 ? 15.353 12.958 -20.392 1.00 65.06 93 ALA A CA 1
ATOM 726 C C . ALA A 1 93 ? 14.917 13.031 -21.865 1.00 65.06 93 ALA A C 1
ATOM 728 O O . ALA A 1 93 ? 15.766 13.181 -22.743 1.00 65.06 93 ALA A O 1
ATOM 729 N N . ALA A 1 94 ? 13.614 12.968 -22.156 1.00 65.62 94 ALA A N 1
ATOM 730 C CA . ALA A 1 94 ? 13.090 13.146 -23.510 1.00 65.62 94 ALA A CA 1
ATOM 731 C C . ALA A 1 94 ? 13.247 14.595 -24.003 1.00 65.62 94 ALA A C 1
ATOM 733 O O . ALA A 1 94 ? 13.638 14.812 -25.151 1.00 65.62 94 ALA A O 1
ATOM 734 N N . ALA A 1 95 ? 13.004 15.578 -23.131 1.00 66.69 95 ALA A N 1
ATOM 735 C CA . ALA A 1 95 ? 13.233 16.987 -23.423 1.00 66.69 95 ALA A CA 1
ATOM 736 C C . ALA A 1 95 ? 14.727 17.258 -23.668 1.00 66.69 95 ALA A C 1
ATOM 738 O O . ALA A 1 95 ? 15.081 17.779 -24.721 1.00 66.69 95 ALA A O 1
ATOM 739 N N . ALA A 1 96 ? 15.615 16.818 -22.770 1.00 60.28 96 ALA A N 1
ATOM 740 C CA . ALA A 1 96 ? 17.063 16.979 -22.919 1.00 60.28 96 ALA A CA 1
ATOM 741 C C . ALA A 1 96 ? 17.623 16.223 -24.140 1.00 60.28 96 ALA A C 1
ATOM 743 O O . ALA A 1 96 ? 18.394 16.779 -24.915 1.00 60.28 96 ALA A O 1
ATOM 744 N N . GLY A 1 97 ? 17.191 14.982 -24.383 1.00 55.97 97 GLY A N 1
ATOM 745 C CA . GLY A 1 97 ? 17.592 14.193 -25.555 1.00 55.97 97 GLY A CA 1
ATOM 746 C C . GLY A 1 97 ? 17.086 14.749 -26.894 1.00 55.97 97 GLY A C 1
ATOM 747 O O . GLY A 1 97 ? 17.685 14.474 -27.933 1.00 55.97 97 GLY A O 1
ATOM 748 N N . GLY A 1 98 ? 16.011 15.545 -26.885 1.00 52.62 98 GLY A N 1
ATOM 749 C CA . GLY A 1 98 ? 15.555 16.327 -28.037 1.00 52.62 98 GLY A CA 1
ATOM 750 C C . GLY A 1 98 ? 16.421 17.560 -28.321 1.00 52.62 98 GLY A C 1
ATOM 751 O O . GLY A 1 98 ? 16.535 17.956 -29.479 1.00 52.62 98 GLY A O 1
ATOM 752 N N . TYR A 1 99 ? 17.073 18.125 -27.298 1.00 48.09 99 TYR A N 1
ATOM 753 C CA . TYR A 1 99 ? 18.045 19.213 -27.458 1.00 48.09 99 TYR A CA 1
ATOM 754 C C . TYR A 1 99 ? 19.372 18.725 -28.066 1.00 48.09 99 TYR A C 1
ATOM 756 O O . TYR A 1 99 ? 19.893 19.393 -28.946 1.00 48.09 99 TYR A O 1
ATOM 764 N N . PHE A 1 100 ? 19.873 17.537 -27.699 1.00 47.25 100 PHE A N 1
ATOM 765 C CA . PHE A 1 100 ? 21.135 16.980 -28.239 1.00 47.25 100 PHE A CA 1
ATOM 766 C C . PHE A 1 100 ? 21.029 16.331 -29.633 1.00 47.25 100 PHE A C 1
ATOM 768 O O . PHE A 1 100 ? 22.011 15.805 -30.146 1.00 47.25 100 PHE A O 1
ATOM 775 N N . ARG A 1 101 ? 19.835 16.292 -30.237 1.00 46.41 101 ARG A N 1
ATOM 776 C CA . ARG A 1 101 ? 19.603 15.752 -31.593 1.00 46.41 101 ARG A CA 1
ATOM 777 C C . ARG A 1 101 ? 19.437 16.835 -32.661 1.00 46.41 101 ARG A C 1
ATOM 779 O O . ARG A 1 101 ? 19.118 16.500 -33.798 1.00 46.41 101 ARG A O 1
ATOM 786 N N . LYS A 1 102 ? 19.577 18.108 -32.287 1.00 43.94 102 LYS A N 1
ATOM 787 C CA . LYS A 1 102 ? 19.419 19.250 -33.195 1.00 43.94 102 LYS A CA 1
ATOM 788 C C . LYS A 1 102 ? 20.715 19.702 -33.876 1.00 43.94 102 LYS A C 1
ATOM 790 O O . LYS A 1 102 ? 20.655 20.680 -34.617 1.00 43.94 102 LYS A O 1
ATOM 795 N N . ASP A 1 103 ? 21.803 18.955 -33.697 1.00 40.50 103 ASP A N 1
ATOM 796 C CA . ASP A 1 103 ? 23.131 19.270 -34.229 1.00 40.50 103 ASP A CA 1
ATOM 797 C C . ASP A 1 103 ? 23.587 18.183 -35.214 1.00 40.50 103 ASP A C 1
ATOM 799 O O . ASP A 1 103 ? 23.548 16.985 -34.836 1.00 40.50 103 ASP A O 1
#

Secondary structure (DSSP, 8-state):
--HHHHHHHHIIIIIHHHHHHHHHHHHHHHHHHHTS-HHHHHHHHHHHH-TTS-HHHHHHHHHHHHHHHHHHHHHHHHHHHHHHHHHHHHHHHHHHHHHTT--

Radius of gyration: 22.98 Å; chains: 1; bounding box: 42×28×67 Å